Protein AF-A0A496VZA5-F1 (afdb_monomer)

Radius of gyration: 27.07 Å; Cα contacts (8 Å, |Δi|>4): 7; chains: 1; bounding box: 50×62×53 Å

Foldseek 3Di:
DDDDDDDPPPDPPPPVPPPVPDDDDPVRVCVVVVHDDDPDPVVVVPPDPPPDDPPCPVVVVVVVVVVVD

Solvent-accessible surface area (backbone atoms only — not comparable to full-atom values): 4900 Å² total; per-residue (Å²): 137,87,79,76,80,75,83,74,93,76,72,85,73,77,53,92,79,44,73,86,79,53,88,69,55,73,66,58,54,34,49,77,71,71,50,68,86,76,90,52,69,70,76,72,67,60,71,81,59,89,90,53,82,87,80,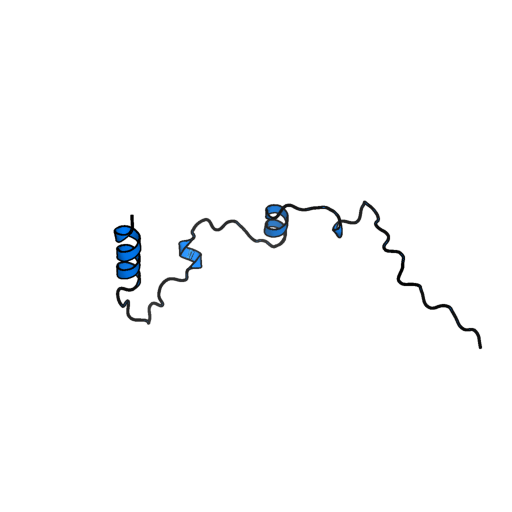54,58,68,59,52,52,52,49,58,60,60,73,73,108

Structure (mmCIF, N/CA/C/O backbone):
data_AF-A0A496VZA5-F1
#
_entry.id   AF-A0A496VZA5-F1
#
loop_
_atom_site.group_PDB
_atom_site.id
_atom_site.type_symbol
_atom_site.label_atom_id
_atom_site.label_alt_id
_atom_site.label_comp_id
_atom_site.label_asym_id
_atom_site.label_entity_id
_atom_site.label_seq_id
_atom_site.pdbx_PDB_ins_code
_atom_site.Cartn_x
_atom_site.Cartn_y
_atom_site.Cartn_z
_atom_site.occupancy
_atom_site.B_iso_or_equiv
_atom_site.auth_seq_id
_atom_site.auth_comp_id
_atom_site.auth_asym_id
_atom_site.auth_atom_id
_atom_site.pdbx_PDB_model_num
ATOM 1 N N . MET A 1 1 ? 31.377 -46.673 -32.342 1.00 39.22 1 MET A N 1
ATOM 2 C CA . MET A 1 1 ? 30.487 -45.869 -31.476 1.00 39.22 1 MET A CA 1
ATOM 3 C C . MET A 1 1 ? 30.692 -44.414 -31.851 1.00 39.22 1 MET A C 1
ATOM 5 O O . MET A 1 1 ? 31.754 -43.882 -31.565 1.00 39.22 1 MET A O 1
ATOM 9 N N . ASN A 1 2 ? 29.739 -43.805 -32.559 1.00 39.31 2 ASN A N 1
ATOM 10 C CA . ASN A 1 2 ? 29.805 -42.381 -32.890 1.00 39.31 2 ASN A CA 1
ATOM 11 C C . ASN A 1 2 ? 29.247 -41.593 -31.710 1.00 39.31 2 ASN A C 1
ATOM 13 O O . ASN A 1 2 ? 28.054 -41.667 -31.424 1.00 39.31 2 ASN A O 1
ATOM 17 N N . ILE A 1 3 ? 30.117 -40.877 -31.006 1.00 52.03 3 ILE A N 1
ATOM 18 C CA . ILE A 1 3 ? 29.710 -39.981 -29.929 1.00 52.03 3 ILE A CA 1
ATOM 19 C C . ILE A 1 3 ? 29.350 -38.652 -30.595 1.00 52.03 3 ILE A C 1
ATOM 21 O O . ILE A 1 3 ? 30.229 -37.854 -30.912 1.00 52.03 3 ILE A O 1
ATOM 25 N N . SER A 1 4 ? 28.064 -38.442 -30.877 1.00 48.66 4 SER A N 1
ATOM 26 C CA . SER A 1 4 ? 27.568 -37.132 -31.306 1.00 48.66 4 SER A CA 1
ATOM 27 C C . SER A 1 4 ? 27.825 -36.108 -30.194 1.00 48.66 4 SER A C 1
ATOM 29 O O . SER A 1 4 ? 27.482 -36.384 -29.038 1.00 48.66 4 SER A O 1
ATOM 31 N N . PRO A 1 5 ? 28.402 -34.931 -30.489 1.00 59.38 5 PRO A N 1
ATOM 32 C CA . PRO A 1 5 ? 28.548 -33.890 -29.485 1.00 59.38 5 PRO A CA 1
ATOM 33 C C . PRO A 1 5 ? 27.157 -33.371 -29.100 1.00 59.38 5 PRO A C 1
ATOM 35 O O . PRO A 1 5 ? 26.346 -33.027 -29.960 1.00 59.38 5 PRO A O 1
ATOM 38 N N . LYS A 1 6 ? 26.864 -33.342 -27.794 1.00 57.69 6 LYS A N 1
ATOM 39 C CA . LYS A 1 6 ? 25.671 -32.669 -27.263 1.00 57.69 6 LYS A CA 1
ATOM 40 C C . LYS A 1 6 ? 25.787 -31.167 -27.556 1.00 57.69 6 LYS A C 1
ATOM 42 O O . LYS A 1 6 ? 26.895 -30.636 -27.446 1.00 57.69 6 LYS A O 1
ATOM 47 N N . PRO A 1 7 ? 24.691 -30.476 -27.911 1.00 51.22 7 PRO A N 1
ATOM 48 C CA . PRO A 1 7 ? 24.740 -29.046 -28.172 1.00 51.22 7 PRO A CA 1
ATOM 49 C C . PRO A 1 7 ? 25.246 -28.314 -26.926 1.00 51.22 7 PRO A C 1
ATOM 51 O O . PRO A 1 7 ? 24.724 -28.485 -25.823 1.00 51.22 7 PRO A O 1
ATOM 54 N N . VAL A 1 8 ? 26.302 -27.527 -27.119 1.00 57.34 8 VAL A N 1
ATOM 55 C CA . VAL A 1 8 ? 26.854 -26.622 -26.114 1.00 57.34 8 VAL A CA 1
ATOM 56 C C . VAL A 1 8 ? 25.785 -25.572 -25.814 1.00 57.34 8 VAL A C 1
ATOM 58 O O . VAL A 1 8 ? 25.466 -24.745 -26.666 1.00 57.34 8 VAL A O 1
ATOM 61 N N . ILE A 1 9 ? 25.219 -25.608 -24.605 1.00 60.06 9 ILE A N 1
ATOM 62 C CA . ILE A 1 9 ? 24.419 -24.506 -24.057 1.00 60.06 9 ILE A CA 1
ATOM 63 C C . ILE A 1 9 ? 25.395 -23.353 -23.816 1.00 60.06 9 ILE A C 1
ATOM 65 O O . ILE A 1 9 ? 26.011 -23.254 -22.760 1.00 60.06 9 ILE A O 1
ATOM 69 N N . GLY A 1 10 ? 25.640 -22.550 -24.844 1.00 54.44 10 GLY A N 1
ATOM 70 C CA . GLY A 1 10 ? 26.686 -21.531 -24.785 1.00 54.44 10 GLY A CA 1
ATOM 71 C C . GLY A 1 10 ? 26.619 -20.498 -25.894 1.00 54.44 10 GLY A C 1
ATOM 72 O O . GLY A 1 10 ? 27.629 -19.872 -26.190 1.00 54.44 10 GLY A O 1
ATOM 73 N N . GLN A 1 11 ? 25.451 -20.298 -26.499 1.00 52.62 11 GLN A N 1
ATOM 74 C CA . GLN A 1 11 ? 25.182 -19.079 -27.250 1.00 52.62 11 GLN A CA 1
ATOM 75 C C . GLN A 1 11 ? 23.933 -18.440 -26.662 1.00 52.62 11 GLN A C 1
ATOM 77 O O . GLN A 1 11 ? 22.821 -18.665 -27.131 1.00 52.62 11 GLN A O 1
ATOM 82 N N . LEU A 1 12 ? 24.125 -17.648 -25.603 1.00 54.38 12 LEU A N 1
ATOM 83 C CA . LEU A 1 12 ? 23.188 -16.575 -25.301 1.00 54.38 12 LEU A CA 1
ATOM 84 C C . LEU A 1 12 ? 23.321 -15.609 -26.481 1.00 54.38 12 LEU A C 1
ATOM 86 O O . LEU A 1 12 ? 24.178 -14.729 -26.494 1.00 54.38 12 LEU A O 1
ATOM 90 N N . SER A 1 13 ? 22.563 -15.868 -27.545 1.00 57.22 13 SER A N 1
ATOM 91 C CA . SER A 1 13 ? 22.355 -14.899 -28.604 1.00 57.22 13 SER A CA 1
ATOM 92 C C . SER A 1 13 ? 21.651 -13.734 -27.927 1.00 57.22 13 SER A C 1
ATOM 94 O O . SER A 1 13 ? 20.434 -13.729 -27.772 1.00 57.22 13 SER A O 1
ATOM 96 N N . THR A 1 14 ? 22.423 -12.761 -27.449 1.00 55.41 14 THR A N 1
ATOM 97 C CA . THR A 1 14 ? 21.906 -11.433 -27.150 1.00 55.41 14 THR A CA 1
ATOM 98 C C . THR A 1 14 ? 21.615 -10.798 -28.502 1.00 55.41 14 THR A C 1
ATOM 100 O O . THR A 1 14 ? 22.321 -9.897 -28.955 1.00 55.41 14 THR A O 1
ATOM 103 N N . ASN A 1 15 ? 20.616 -11.334 -29.206 1.00 56.91 15 ASN A N 1
ATOM 104 C CA . ASN A 1 15 ? 19.947 -10.580 -30.238 1.00 56.91 15 ASN A CA 1
ATOM 105 C C . ASN A 1 15 ? 19.480 -9.322 -29.522 1.00 56.91 15 ASN A C 1
ATOM 107 O O . ASN A 1 15 ? 18.636 -9.373 -28.631 1.00 56.91 15 ASN A O 1
ATOM 111 N N . SER A 1 16 ? 20.085 -8.198 -29.880 1.00 59.00 16 SER A N 1
ATOM 112 C CA . SER A 1 16 ? 19.761 -6.867 -29.372 1.00 59.00 16 SER A CA 1
ATOM 113 C C . SER A 1 16 ? 18.298 -6.478 -29.626 1.00 59.00 16 SER A C 1
ATOM 115 O O . SER A 1 16 ? 17.843 -5.452 -29.141 1.00 59.00 16 SER A O 1
ATOM 117 N N . SER A 1 17 ? 17.561 -7.310 -30.365 1.00 66.06 17 SER A N 1
ATOM 118 C CA . SER A 1 17 ? 16.131 -7.227 -30.627 1.00 66.06 17 SER A CA 1
ATOM 119 C C . SER A 1 17 ? 15.261 -8.122 -29.731 1.00 66.06 17 SER A C 1
ATOM 121 O O . SER A 1 17 ? 14.054 -8.168 -29.952 1.00 66.06 17 SER A O 1
ATOM 123 N N . ASP A 1 18 ? 15.816 -8.874 -28.773 1.00 75.06 18 ASP A N 1
ATOM 124 C CA . ASP A 1 18 ? 15.005 -9.704 -27.873 1.00 75.06 18 ASP A CA 1
ATOM 125 C C . ASP A 1 18 ? 14.220 -8.804 -26.896 1.00 75.06 18 ASP A C 1
ATOM 127 O O . ASP A 1 18 ? 14.837 -8.069 -26.112 1.00 75.06 18 ASP A O 1
ATOM 131 N N . PRO A 1 19 ? 12.872 -8.839 -26.911 1.00 70.25 19 PRO A N 1
ATOM 132 C CA . PRO A 1 19 ? 12.024 -8.048 -26.018 1.00 70.25 19 PRO A CA 1
ATOM 133 C C . PRO A 1 19 ? 12.309 -8.289 -24.530 1.00 70.25 19 PRO A C 1
ATOM 135 O O . PRO A 1 19 ? 11.983 -7.432 -23.712 1.00 70.25 19 PRO A O 1
ATOM 138 N N . PHE A 1 20 ? 12.940 -9.410 -24.164 1.00 73.38 20 PHE A N 1
ATOM 139 C CA . PHE A 1 20 ? 13.377 -9.681 -22.796 1.00 73.38 20 PHE A CA 1
ATOM 140 C C . PHE A 1 20 ? 14.419 -8.671 -22.291 1.00 73.38 20 PHE A C 1
ATOM 142 O O . PHE A 1 20 ? 14.346 -8.246 -21.141 1.00 73.38 20 PHE A O 1
ATOM 149 N N . TRP A 1 21 ? 15.360 -8.252 -23.145 1.00 79.81 21 TRP A N 1
ATOM 150 C CA . TRP A 1 21 ? 16.432 -7.315 -22.775 1.00 79.81 21 TRP A CA 1
ATOM 151 C C . TRP A 1 21 ? 16.038 -5.842 -22.916 1.00 79.81 21 TRP A C 1
ATOM 153 O O . TRP A 1 21 ? 16.857 -4.966 -22.638 1.00 79.81 21 TRP A O 1
ATOM 163 N N . HIS A 1 22 ? 14.806 -5.551 -23.338 1.00 81.19 22 HIS A N 1
ATOM 164 C CA . HIS A 1 22 ? 14.325 -4.179 -23.429 1.00 81.19 22 HIS A CA 1
ATOM 165 C C . HIS A 1 22 ? 13.936 -3.696 -22.027 1.00 81.19 22 HIS A C 1
ATOM 167 O O . HIS A 1 22 ? 13.002 -4.247 -21.432 1.00 81.19 22 HIS A O 1
ATOM 173 N N . PRO A 1 23 ? 14.641 -2.694 -21.471 1.00 84.44 23 PRO A N 1
ATOM 174 C CA . PRO A 1 23 ? 14.297 -2.164 -20.165 1.00 84.44 23 PRO A CA 1
ATOM 175 C C . PRO A 1 23 ? 12.890 -1.573 -20.230 1.00 84.44 23 PRO A C 1
ATOM 177 O O . PRO A 1 23 ? 12.577 -0.805 -21.138 1.00 84.44 23 PRO A O 1
ATOM 180 N N . ARG A 1 24 ? 12.059 -1.949 -19.261 1.00 87.44 24 ARG A N 1
ATOM 181 C CA . ARG A 1 24 ? 10.737 -1.368 -19.043 1.00 87.44 24 ARG A CA 1
ATOM 182 C C . ARG A 1 24 ? 10.723 -0.628 -17.721 1.00 8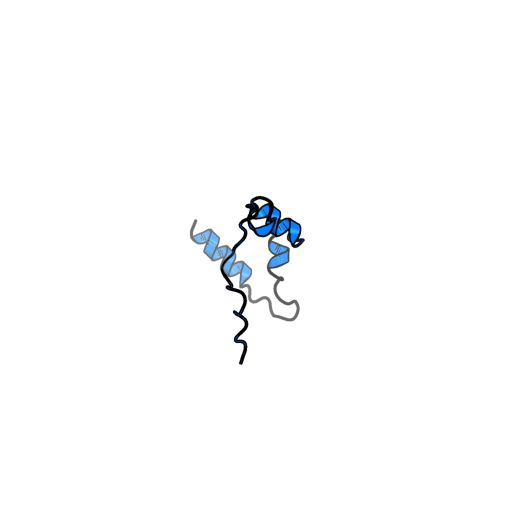7.44 24 ARG A C 1
ATOM 184 O O . ARG A 1 24 ? 11.389 -1.054 -16.773 1.00 87.44 24 ARG A O 1
ATOM 191 N N . THR A 1 25 ? 9.969 0.457 -17.649 1.00 92.12 25 THR A N 1
ATOM 192 C CA . THR A 1 25 ? 9.711 1.124 -16.374 1.00 92.12 25 THR A CA 1
ATOM 193 C C . THR A 1 25 ? 8.807 0.254 -15.500 1.00 92.12 25 THR A C 1
ATOM 195 O O . THR A 1 25 ? 8.160 -0.689 -15.971 1.00 92.12 25 THR A O 1
ATOM 198 N N . LEU A 1 26 ? 8.758 0.556 -14.203 1.00 89.44 26 LEU A N 1
ATOM 199 C CA . LEU A 1 26 ? 7.877 -0.157 -13.280 1.00 89.44 26 LEU A CA 1
ATOM 200 C C . LEU A 1 26 ? 6.405 -0.006 -13.698 1.00 89.44 26 LEU A C 1
ATOM 202 O O . LEU A 1 26 ? 5.642 -0.969 -13.649 1.00 89.44 26 LEU A O 1
ATOM 206 N N . GLU A 1 27 ? 6.031 1.180 -14.173 1.00 90.88 27 GLU A N 1
ATOM 207 C CA . GLU A 1 27 ? 4.692 1.515 -14.656 1.00 90.88 27 GLU A C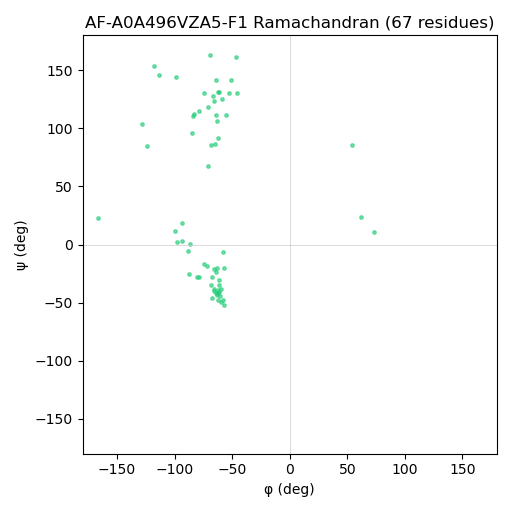A 1
ATOM 208 C C . GLU A 1 27 ? 4.320 0.698 -15.898 1.00 90.88 27 GLU A C 1
ATOM 210 O O . GLU A 1 27 ? 3.206 0.186 -15.990 1.00 90.88 27 GLU A O 1
ATOM 215 N N . GLU A 1 28 ? 5.256 0.516 -16.832 1.00 91.56 28 GLU A N 1
ATOM 216 C CA . GLU A 1 28 ? 5.046 -0.298 -18.034 1.00 91.56 28 GLU A CA 1
ATOM 217 C C . GLU A 1 28 ? 4.846 -1.781 -17.694 1.00 91.56 28 GLU A C 1
ATOM 219 O O . GLU A 1 28 ? 4.018 -2.460 -18.307 1.00 91.56 28 GLU A O 1
ATOM 224 N N . ILE A 1 29 ? 5.579 -2.291 -16.700 1.00 91.75 29 ILE A N 1
ATOM 225 C CA . ILE A 1 29 ? 5.422 -3.666 -16.209 1.00 91.75 29 ILE A CA 1
ATOM 226 C C . ILE A 1 29 ? 4.064 -3.832 -15.518 1.00 91.75 29 ILE A C 1
ATOM 228 O O . ILE A 1 29 ? 3.352 -4.796 -15.807 1.00 91.75 29 ILE A O 1
ATOM 232 N N . ALA A 1 30 ? 3.689 -2.894 -14.646 1.00 92.19 30 ALA A N 1
ATOM 233 C CA . ALA A 1 30 ? 2.410 -2.900 -13.942 1.00 92.19 30 ALA A CA 1
ATOM 234 C C . ALA A 1 30 ? 1.228 -2.871 -14.927 1.00 92.19 30 ALA A C 1
ATOM 236 O O . ALA A 1 30 ? 0.348 -3.734 -14.870 1.00 92.19 30 ALA A O 1
ATOM 237 N N . ALA A 1 31 ? 1.257 -1.956 -15.900 1.00 91.38 31 ALA A N 1
ATOM 238 C CA . ALA A 1 31 ? 0.215 -1.828 -16.914 1.00 91.38 31 ALA A CA 1
ATOM 239 C C . ALA A 1 31 ? 0.068 -3.099 -17.768 1.00 91.38 31 ALA A C 1
ATOM 241 O O . ALA A 1 31 ? -1.053 -3.538 -18.031 1.00 91.38 31 ALA A O 1
ATOM 242 N N . ALA A 1 32 ? 1.180 -3.736 -18.153 1.00 92.00 32 ALA A N 1
ATOM 243 C CA . ALA A 1 32 ? 1.158 -4.992 -18.907 1.00 92.00 32 ALA A CA 1
ATOM 244 C C . ALA A 1 32 ? 0.523 -6.161 -18.128 1.00 92.00 32 ALA A C 1
ATOM 246 O O . ALA A 1 32 ? 0.035 -7.110 -18.738 1.00 92.00 32 ALA A O 1
ATOM 247 N N . GLN A 1 33 ? 0.513 -6.091 -16.795 1.00 93.50 33 GLN A N 1
ATOM 248 C CA . GLN A 1 33 ? -0.120 -7.073 -15.908 1.00 93.50 33 GLN A CA 1
ATOM 249 C C . GLN A 1 33 ? -1.556 -6.686 -15.518 1.00 93.50 33 GLN A C 1
ATOM 251 O O . GLN A 1 33 ? -2.190 -7.384 -14.731 1.00 93.50 33 GLN A O 1
ATOM 256 N N . GLY A 1 34 ? -2.079 -5.578 -16.051 1.00 93.19 34 GLY A N 1
ATOM 257 C CA . GLY A 1 34 ? -3.391 -5.051 -15.679 1.00 93.19 34 GLY A CA 1
ATOM 258 C C . GLY A 1 34 ? -3.427 -4.393 -14.298 1.00 93.19 34 GLY A C 1
ATOM 259 O O . GLY A 1 34 ? -4.512 -4.071 -13.814 1.00 93.19 34 GLY A O 1
ATOM 260 N N . VAL A 1 35 ? -2.268 -4.168 -13.672 1.00 93.56 35 VAL A N 1
ATOM 261 C CA . VAL A 1 35 ? -2.159 -3.426 -12.415 1.00 93.56 35 VAL A CA 1
ATOM 262 C C . VAL A 1 35 ? -2.345 -1.943 -12.718 1.00 93.56 35 VAL A C 1
ATOM 264 O O . VAL A 1 35 ? -1.713 -1.390 -13.619 1.00 93.56 35 VAL A O 1
ATOM 267 N N . LYS A 1 36 ? -3.226 -1.297 -11.958 1.00 88.94 36 LYS A N 1
ATOM 268 C CA . LYS A 1 36 ? -3.497 0.138 -12.044 1.00 88.94 36 LYS A CA 1
ATOM 269 C C . LYS A 1 36 ? -3.147 0.810 -10.719 1.00 88.94 36 LYS 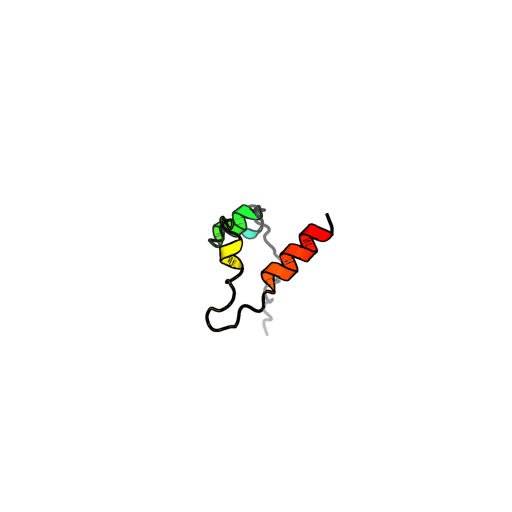A C 1
ATOM 271 O O . LYS A 1 36 ? -3.205 0.139 -9.686 1.00 88.94 36 LYS A O 1
ATOM 276 N N . PRO A 1 37 ? -2.804 2.109 -10.737 1.00 86.06 37 PRO A N 1
ATOM 277 C CA . PRO A 1 37 ? -2.731 2.898 -9.519 1.00 86.06 37 PRO A CA 1
ATOM 278 C C . PRO A 1 37 ? -4.018 2.752 -8.710 1.00 86.06 37 PRO A C 1
ATOM 280 O O . PRO A 1 37 ? -5.117 2.661 -9.259 1.00 86.06 37 PRO A O 1
ATOM 283 N N . VAL A 1 38 ? -3.859 2.694 -7.396 1.00 87.44 38 VAL A N 1
ATOM 284 C CA . VAL A 1 38 ? -4.983 2.617 -6.471 1.00 87.44 38 VAL A CA 1
ATOM 285 C C . VAL A 1 38 ? -5.478 4.038 -6.244 1.00 87.44 38 VAL A C 1
ATOM 287 O O . VAL A 1 38 ? -4.771 4.849 -5.655 1.00 87.44 38 VAL A O 1
ATOM 290 N N . GLU A 1 39 ? -6.681 4.327 -6.735 1.00 89.00 39 GLU A N 1
ATOM 291 C CA . GLU A 1 39 ? -7.314 5.651 -6.623 1.00 89.00 39 GLU A CA 1
ATOM 292 C C . GLU A 1 39 ? -7.929 5.891 -5.235 1.00 89.00 39 GLU A C 1
ATOM 294 O O . GLU A 1 39 ? -8.014 7.024 -4.770 1.00 89.00 39 GLU A O 1
ATOM 299 N N . ASP A 1 40 ? -8.334 4.814 -4.557 1.00 84.56 40 ASP A N 1
ATOM 300 C CA . ASP A 1 40 ? -8.856 4.845 -3.193 1.00 84.56 40 ASP A CA 1
ATOM 301 C C . ASP A 1 40 ? -8.109 3.826 -2.335 1.00 84.56 40 ASP A C 1
ATOM 303 O O . ASP A 1 40 ? -8.332 2.617 -2.419 1.00 84.56 40 ASP A O 1
ATOM 307 N N . PHE A 1 41 ? -7.193 4.324 -1.508 1.00 80.75 41 PHE A N 1
ATOM 308 C CA . PHE A 1 41 ? -6.405 3.491 -0.606 1.00 80.75 41 PHE A CA 1
ATOM 309 C C . PHE A 1 41 ? -7.282 2.733 0.401 1.00 80.75 41 PHE A C 1
ATOM 311 O O . PHE A 1 41 ? -6.944 1.610 0.774 1.00 80.75 41 PHE A O 1
ATOM 318 N N . ASN A 1 42 ? -8.428 3.296 0.801 1.00 77.00 42 ASN A N 1
ATOM 319 C CA . ASN A 1 42 ? -9.317 2.660 1.774 1.00 77.00 42 ASN A CA 1
ATOM 320 C C . ASN A 1 42 ? -9.955 1.383 1.215 1.00 77.00 42 ASN A C 1
ATOM 322 O O . ASN A 1 42 ? -10.203 0.444 1.968 1.00 77.00 42 ASN A O 1
ATOM 326 N N . ALA A 1 43 ? -10.138 1.300 -0.105 1.00 75.94 43 ALA A N 1
ATOM 327 C CA . ALA A 1 43 ? -10.659 0.108 -0.767 1.00 75.94 43 ALA A CA 1
ATOM 328 C C . ALA A 1 43 ? -9.713 -1.107 -0.673 1.00 75.94 43 ALA A C 1
ATOM 330 O O . ALA A 1 43 ? -10.164 -2.241 -0.819 1.00 75.94 43 ALA A O 1
ATOM 331 N N . LEU A 1 44 ? -8.413 -0.894 -0.420 1.00 79.19 44 LEU A N 1
ATOM 332 C CA . LEU A 1 44 ? -7.444 -1.981 -0.225 1.00 79.19 44 LEU A CA 1
ATOM 333 C C . LEU A 1 44 ? -7.469 -2.567 1.177 1.00 79.19 44 LEU A C 1
ATOM 335 O O . LEU A 1 44 ? -7.047 -3.706 1.368 1.00 79.19 44 LEU A O 1
ATOM 339 N N . LEU A 1 45 ? -7.864 -1.761 2.159 1.00 79.62 45 LEU A N 1
ATOM 340 C CA . LEU A 1 45 ? -7.692 -2.131 3.553 1.00 79.62 45 LEU A CA 1
ATOM 341 C C . LEU A 1 45 ? -8.692 -3.190 3.988 1.00 79.62 45 LEU A C 1
ATOM 343 O O . LEU A 1 45 ? -8.407 -3.831 4.987 1.00 79.62 45 LEU A O 1
ATOM 347 N N . GLY A 1 46 ? -9.775 -3.400 3.219 1.00 67.19 46 GLY A N 1
ATOM 348 C CA . GLY A 1 46 ? -10.862 -4.304 3.582 1.00 67.19 46 GLY A CA 1
ATOM 349 C C . GLY A 1 46 ? -11.357 -3.904 4.960 1.00 67.19 46 GLY A C 1
ATOM 350 O O . GLY A 1 46 ? -10.825 -4.388 5.950 1.00 67.19 46 GLY A O 1
ATOM 351 N N . GLY A 1 47 ? -12.284 -2.940 5.014 1.00 68.31 47 GLY A N 1
ATOM 352 C CA . GLY A 1 47 ? -12.772 -2.393 6.283 1.00 68.31 47 GLY A CA 1
ATOM 353 C C . GLY A 1 47 ? -13.123 -3.481 7.303 1.00 68.31 47 GLY A C 1
ATOM 354 O O . GLY A 1 47 ? -13.310 -4.641 6.932 1.00 68.31 47 GLY A O 1
ATOM 355 N N . TRP A 1 48 ? -13.197 -3.094 8.577 1.00 72.50 48 TRP A N 1
ATOM 356 C CA . TRP A 1 48 ? -13.477 -4.024 9.669 1.00 72.50 48 TRP A CA 1
ATOM 357 C C . TRP A 1 48 ? -14.650 -4.958 9.316 1.00 72.50 48 TRP A C 1
ATOM 359 O O . TRP A 1 48 ? -15.672 -4.462 8.823 1.00 72.50 48 TRP A O 1
ATOM 369 N N . PRO A 1 49 ? -14.512 -6.288 9.488 1.00 74.44 49 PRO A N 1
ATOM 370 C CA . PRO A 1 49 ? -15.584 -7.225 9.172 1.00 74.44 49 PRO A CA 1
ATOM 371 C C . PRO A 1 49 ? -16.883 -6.813 9.872 1.00 74.44 49 PRO A C 1
ATOM 373 O O . PRO A 1 49 ? -16.883 -6.537 11.069 1.00 74.44 49 PRO A O 1
ATOM 376 N N . GLU A 1 50 ? -17.997 -6.755 9.134 1.00 70.44 50 GLU A N 1
ATOM 377 C CA . GLU A 1 50 ? -19.282 -6.284 9.685 1.00 70.44 50 GLU A CA 1
ATOM 378 C C . GLU A 1 50 ? -19.817 -7.184 10.816 1.00 70.44 50 GLU A C 1
ATOM 380 O O . GLU A 1 50 ? -20.678 -6.771 11.594 1.00 70.44 50 GLU A O 1
ATOM 385 N N . ASP A 1 51 ? -19.339 -8.427 10.892 1.00 77.31 51 ASP A N 1
ATOM 386 C CA . ASP A 1 51 ? -19.669 -9.417 11.915 1.00 77.31 51 ASP A CA 1
ATOM 387 C C . ASP A 1 51 ? -18.762 -9.360 13.153 1.00 77.31 51 ASP A C 1
ATOM 389 O O . ASP A 1 51 ? -19.030 -10.049 14.143 1.00 77.31 51 ASP A O 1
ATOM 393 N N . GLU A 1 52 ? -17.729 -8.521 13.133 1.00 73.38 52 GLU A N 1
ATOM 394 C CA . GLU A 1 52 ? -16.849 -8.279 14.267 1.00 73.38 52 GLU A CA 1
ATOM 395 C C . GLU A 1 52 ? -17.247 -6.993 15.007 1.00 73.38 52 GLU A C 1
ATOM 397 O O . GLU A 1 52 ? -17.701 -6.008 14.426 1.00 73.38 52 GLU A O 1
ATOM 402 N N . LEU A 1 53 ? -17.103 -7.010 16.334 1.00 75.38 53 LEU A N 1
ATOM 403 C CA . LEU A 1 53 ? -17.332 -5.825 17.159 1.00 75.38 53 LEU A CA 1
ATOM 404 C C . LEU A 1 53 ? -16.271 -4.776 16.826 1.00 75.38 53 LEU A C 1
ATOM 406 O O . LEU A 1 53 ? -15.083 -5.055 16.966 1.00 75.38 53 LEU A O 1
ATOM 410 N N . ASP A 1 54 ? -16.718 -3.585 16.434 1.00 74.19 54 ASP A N 1
ATOM 411 C CA . ASP A 1 54 ? -15.892 -2.378 16.424 1.00 74.19 54 ASP A CA 1
ATOM 412 C C . ASP A 1 54 ? -15.493 -2.078 17.878 1.00 74.19 54 ASP A C 1
ATOM 414 O O . ASP A 1 54 ? -16.332 -1.721 18.713 1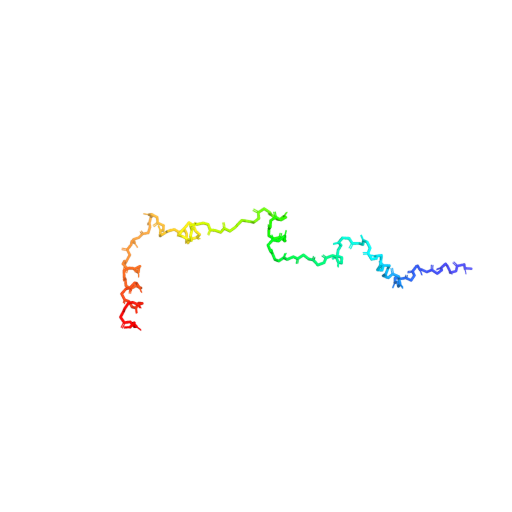.00 74.19 54 ASP A O 1
ATOM 418 N N . ASP A 1 55 ? -14.229 -2.341 18.208 1.00 82.69 55 ASP A N 1
ATOM 419 C CA . ASP A 1 55 ? -13.643 -2.180 19.539 1.00 82.69 55 ASP A CA 1
ATOM 420 C C . ASP A 1 55 ? -12.968 -0.809 19.721 1.00 82.69 55 ASP A C 1
ATOM 422 O O . ASP A 1 55 ? -12.166 -0.619 20.643 1.00 82.69 55 ASP A O 1
ATOM 426 N N . ASN A 1 56 ? -13.311 0.158 18.861 1.00 82.56 56 ASN A N 1
ATOM 427 C CA . ASN A 1 56 ? -12.726 1.493 18.792 1.00 82.56 56 ASN A CA 1
ATOM 428 C C . ASN A 1 56 ? -11.218 1.479 18.465 1.00 82.56 56 ASN A C 1
ATOM 430 O O . ASN A 1 56 ? -10.495 2.436 18.793 1.00 82.56 56 ASN A O 1
ATOM 434 N N . PHE A 1 57 ? -10.709 0.425 17.821 1.00 82.12 57 PHE A N 1
ATOM 435 C CA . PHE A 1 57 ? -9.312 0.343 17.401 1.00 82.12 57 PHE A CA 1
ATOM 436 C C . PHE A 1 57 ? -8.915 1.506 16.478 1.00 82.12 57 PHE A C 1
ATOM 438 O O . PHE A 1 57 ? -7.904 2.172 16.723 1.00 82.12 57 PHE A O 1
ATOM 445 N N . GLU A 1 58 ? -9.713 1.810 15.453 1.00 81.31 58 GLU A N 1
ATOM 446 C CA . GLU A 1 58 ? -9.451 2.882 14.488 1.00 81.31 58 GLU A CA 1
ATOM 447 C C . GLU A 1 58 ? -9.426 4.263 15.152 1.00 81.31 58 GLU A C 1
ATOM 449 O O . GLU A 1 58 ? -8.548 5.082 14.854 1.00 81.31 58 GLU A O 1
ATOM 454 N N . GLU A 1 59 ? -10.357 4.519 16.077 1.00 82.94 59 GLU A N 1
ATOM 455 C CA . GLU A 1 59 ? -10.419 5.763 16.851 1.00 82.94 59 GLU A CA 1
ATOM 456 C C . GLU A 1 59 ? -9.162 5.924 17.715 1.00 82.94 59 GLU A C 1
ATOM 458 O O . GLU A 1 59 ? -8.496 6.964 17.675 1.00 82.94 59 GLU A O 1
ATOM 463 N N . THR A 1 60 ? -8.783 4.860 18.425 1.00 86.31 60 THR A N 1
ATOM 464 C CA . THR A 1 60 ? -7.581 4.823 19.266 1.00 86.31 60 THR A CA 1
ATOM 465 C C . THR A 1 60 ? -6.314 5.064 18.440 1.00 86.31 60 THR A C 1
ATOM 467 O O . THR A 1 60 ? -5.451 5.863 18.814 1.00 86.31 60 THR A O 1
ATOM 470 N N . LEU A 1 61 ? -6.202 4.421 17.276 1.00 83.44 61 LEU A N 1
ATOM 471 C CA . LEU A 1 61 ? -5.057 4.566 16.380 1.00 83.44 61 LEU A CA 1
ATOM 472 C C . LEU A 1 61 ? -4.953 5.987 15.802 1.00 83.44 61 LEU A C 1
ATOM 474 O O . LEU A 1 61 ? -3.850 6.532 15.690 1.00 83.44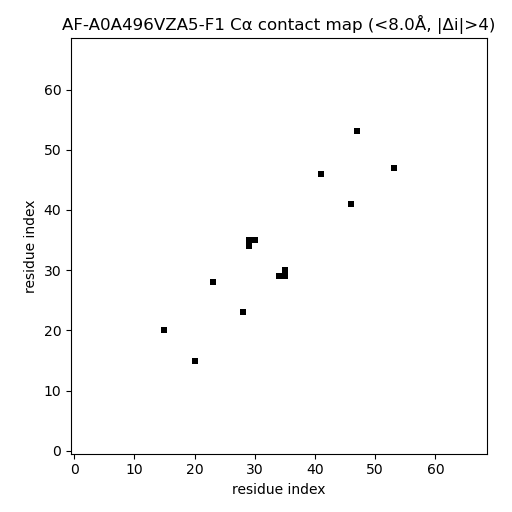 61 LEU A O 1
ATOM 478 N N . SER A 1 62 ? -6.087 6.593 15.437 1.00 83.25 62 SER A N 1
ATOM 479 C CA . SER A 1 62 ? -6.166 7.979 14.960 1.00 83.25 62 SER A CA 1
ATOM 480 C C . SER A 1 62 ? -5.727 8.967 16.041 1.00 83.25 62 SER A C 1
ATOM 482 O O . SER A 1 62 ? -4.916 9.860 15.778 1.00 83.25 62 SER A O 1
ATOM 484 N N . HIS A 1 63 ? -6.180 8.758 17.278 1.00 88.44 63 HIS A N 1
ATOM 485 C CA . HIS A 1 63 ? -5.767 9.547 18.433 1.00 88.44 63 HIS A CA 1
ATOM 486 C C . HIS A 1 63 ? -4.244 9.510 18.621 1.00 88.44 63 HIS A C 1
ATOM 488 O O . HIS A 1 63 ? -3.600 10.557 18.617 1.00 88.44 63 HIS A O 1
ATOM 494 N N . TRP A 1 64 ? -3.631 8.322 18.660 1.00 88.44 64 TRP A N 1
ATOM 495 C CA . TRP A 1 64 ? -2.177 8.190 18.840 1.00 88.44 64 TRP A CA 1
ATOM 496 C C . TRP A 1 64 ? -1.347 8.831 17.727 1.00 88.44 64 TRP A C 1
ATOM 498 O O . TRP A 1 64 ? -0.258 9.347 17.988 1.00 88.44 64 TRP A O 1
ATOM 508 N N . ARG A 1 65 ? -1.832 8.791 16.482 1.00 84.62 65 ARG A N 1
ATOM 5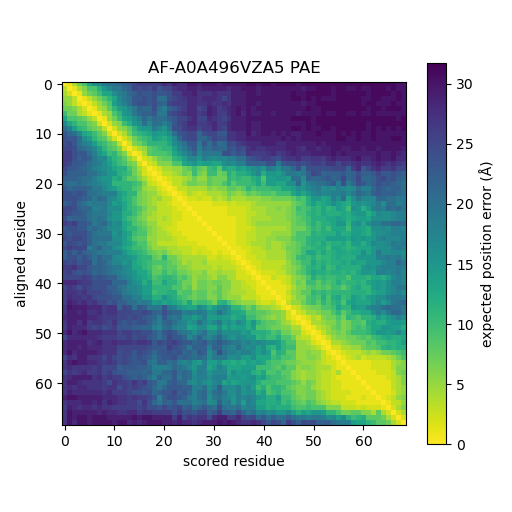09 C CA . ARG A 1 65 ? -1.151 9.428 15.344 1.00 84.62 65 ARG A CA 1
ATOM 510 C C . ARG A 1 65 ? -1.181 10.951 15.442 1.00 84.62 65 ARG A C 1
ATOM 512 O O . ARG A 1 65 ? -0.199 11.586 15.069 1.00 84.62 65 ARG A O 1
ATOM 519 N N . ASN A 1 66 ? -2.267 11.513 15.967 1.00 82.19 66 ASN A N 1
ATOM 520 C CA . ASN A 1 66 ? -2.453 12.957 16.093 1.00 82.19 66 ASN A CA 1
ATOM 521 C C . ASN A 1 66 ? -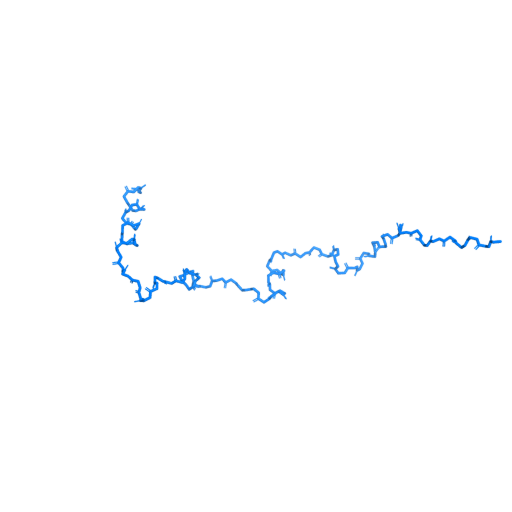1.872 13.535 17.396 1.00 82.19 66 ASN A C 1
ATOM 523 O O . ASN A 1 66 ? -1.487 14.697 17.416 1.00 82.19 66 ASN A O 1
ATOM 527 N N . GLU A 1 67 ? -1.743 12.744 18.464 1.00 74.31 67 GLU A N 1
ATOM 528 C CA . GLU A 1 67 ? -1.075 13.159 19.712 1.00 74.31 67 GLU A CA 1
ATOM 529 C C . GLU A 1 67 ? 0.452 13.273 19.589 1.00 74.31 67 GLU A C 1
ATOM 531 O O . GLU A 1 67 ? 1.104 13.887 20.433 1.00 74.31 67 GLU A O 1
ATOM 536 N N . LYS A 1 68 ? 1.044 12.655 18.563 1.00 56.41 68 LYS A N 1
ATOM 537 C CA . LYS A 1 68 ? 2.493 12.668 18.312 1.00 56.41 68 LYS A CA 1
ATOM 538 C C . LYS A 1 68 ? 2.932 13.686 17.24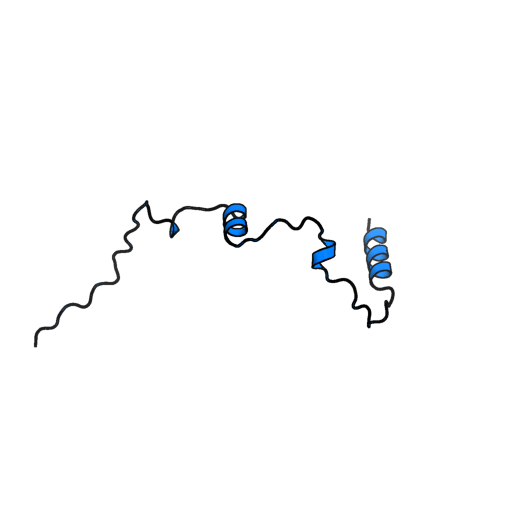8 1.00 56.41 68 LYS A C 1
ATOM 540 O O . LYS A 1 68 ? 4.084 13.607 16.816 1.00 56.41 68 LYS A O 1
ATOM 545 N N . ALA A 1 69 ? 2.049 14.599 16.837 1.00 50.78 69 ALA A N 1
ATOM 546 C CA . ALA A 1 69 ? 2.345 15.685 15.897 1.00 50.78 69 ALA A CA 1
ATOM 547 C C . ALA A 1 69 ? 2.751 16.983 16.612 1.00 50.78 69 ALA A C 1
ATOM 549 O O . ALA A 1 69 ? 2.108 17.334 17.626 1.00 50.78 69 ALA A O 1
#

pLDDT: mean 74.72, std 14.54, range [39.22, 93.56]

Mean predicted aligned error: 15.99 Å

Sequence (69 aa):
MNISPKPVIGQLSTNSSDPFWHPRTLEEIAAAQGVKPVEDFNALLGGWPEDELDDNFEETLSHWRNEKA

Secondary structure (DSSP, 8-state):
---PPPP-S------TT-GGGS---HHHHHHHTT----S-THHHH----TTS---SHHHHHHHHHHHT-